Protein AF-A0A964G117-F1 (afdb_monomer_lite)

Sequence (105 aa):
MNDITLAEMIAAIEDETLKAWWEQIGNLPEEFTMCEFFMKSLHACSTAAALKNESQEVGQKILGYPAAINGAVETSKNNHLFFRRTASITSLVVIDLDGSIPSNG

Radius of gyration: 16.11 Å; chains: 1; bounding box: 31×35×45 Å

Structure (mmCIF, N/CA/C/O backbone):
data_AF-A0A964G117-F1
#
_entry.id   AF-A0A964G117-F1
#
loop_
_atom_site.group_PDB
_atom_site.id
_atom_site.type_symbol
_atom_site.label_atom_id
_atom_site.label_alt_id
_atom_site.label_comp_id
_atom_site.label_asym_id
_atom_site.label_entity_id
_atom_site.label_seq_id
_atom_site.pdbx_PDB_ins_code
_atom_site.Cartn_x
_atom_site.Cartn_y
_atom_site.Cartn_z
_atom_site.occupancy
_atom_site.B_iso_or_equiv
_atom_site.auth_seq_id
_atom_site.auth_comp_id
_atom_site.auth_asym_id
_atom_site.auth_atom_id
_atom_site.pdbx_PDB_model_num
ATOM 1 N N . MET A 1 1 ? -7.837 -4.342 20.089 1.00 59.34 1 MET A N 1
ATOM 2 C CA . MET A 1 1 ? -6.677 -4.387 19.176 1.00 59.34 1 MET A CA 1
ATOM 3 C C . MET A 1 1 ? -6.885 -3.271 18.165 1.00 59.34 1 MET A C 1
ATOM 5 O O . MET A 1 1 ? -7.831 -3.372 17.396 1.00 59.34 1 MET A O 1
ATOM 9 N N . ASN A 1 2 ? -6.104 -2.188 18.228 1.00 78.62 2 ASN A N 1
ATOM 10 C CA . ASN A 1 2 ? -6.236 -1.034 17.318 1.00 78.62 2 ASN A CA 1
ATOM 11 C C . ASN A 1 2 ? -5.351 -1.241 16.087 1.00 78.62 2 ASN A C 1
ATOM 13 O O . ASN A 1 2 ? -4.506 -0.413 15.773 1.00 78.62 2 ASN A O 1
ATOM 17 N N . ASP A 1 3 ? -5.476 -2.404 15.462 1.00 88.44 3 ASP A N 1
ATOM 18 C CA . ASP A 1 3 ? -4.668 -2.770 14.307 1.00 88.44 3 ASP A CA 1
ATOM 19 C C . ASP A 1 3 ? -5.576 -3.315 13.206 1.00 88.44 3 ASP A C 1
ATOM 21 O O . ASP A 1 3 ? -6.748 -3.647 13.449 1.00 88.44 3 ASP A O 1
ATOM 25 N N . ILE A 1 4 ? -5.048 -3.374 11.992 1.00 90.94 4 ILE A N 1
ATOM 26 C CA . ILE A 1 4 ? -5.703 -4.024 10.868 1.00 90.94 4 ILE A CA 1
ATOM 27 C C . ILE A 1 4 ? -5.529 -5.540 10.978 1.00 90.94 4 ILE A C 1
ATOM 29 O O . ILE A 1 4 ? -4.538 -6.060 11.487 1.00 90.94 4 ILE A O 1
ATOM 33 N N . THR A 1 5 ? -6.527 -6.268 10.512 1.00 92.25 5 THR A N 1
ATOM 34 C CA . THR A 1 5 ? -6.476 -7.715 10.334 1.00 92.25 5 THR A CA 1
ATOM 35 C C . THR A 1 5 ? -5.900 -8.048 8.961 1.00 92.25 5 THR A C 1
ATOM 37 O O . THR A 1 5 ? -5.938 -7.232 8.040 1.00 92.25 5 THR A O 1
ATOM 40 N N . LEU A 1 6 ? -5.427 -9.286 8.792 1.00 89.62 6 LEU A N 1
ATOM 41 C CA . LEU A 1 6 ? -4.993 -9.778 7.483 1.00 89.62 6 LEU A CA 1
ATOM 42 C C . LEU A 1 6 ? -6.120 -9.687 6.438 1.00 89.62 6 LEU A C 1
ATOM 44 O O . LEU A 1 6 ? -5.866 -9.312 5.301 1.00 89.62 6 LEU A O 1
ATOM 48 N N . ALA A 1 7 ? -7.367 -9.964 6.829 1.00 91.00 7 ALA A N 1
ATOM 49 C CA . ALA A 1 7 ? -8.518 -9.857 5.933 1.00 91.00 7 ALA A CA 1
ATOM 50 C C . ALA A 1 7 ? -8.777 -8.409 5.481 1.00 91.00 7 ALA A C 1
ATOM 52 O O . ALA A 1 7 ? -9.054 -8.178 4.309 1.00 91.00 7 ALA A O 1
ATOM 53 N N . GLU A 1 8 ? -8.643 -7.433 6.387 1.00 92.06 8 GLU A N 1
ATOM 54 C CA . GLU A 1 8 ? -8.752 -6.005 6.052 1.00 92.06 8 GLU A CA 1
ATOM 55 C C . GLU A 1 8 ? -7.622 -5.561 5.111 1.00 92.06 8 GLU A C 1
ATOM 57 O O . GLU A 1 8 ? -7.878 -4.815 4.170 1.00 92.06 8 GLU A O 1
ATOM 62 N N . MET A 1 9 ? -6.393 -6.053 5.313 1.00 92.50 9 MET A N 1
ATOM 63 C CA . MET A 1 9 ? -5.280 -5.805 4.390 1.00 92.50 9 MET A CA 1
ATOM 64 C C . MET A 1 9 ? -5.562 -6.397 3.003 1.00 92.50 9 MET A C 1
ATOM 66 O O . MET A 1 9 ? -5.445 -5.678 2.018 1.00 92.50 9 MET A O 1
ATOM 70 N N . ILE A 1 10 ? -5.955 -7.675 2.915 1.00 91.50 10 ILE A N 1
ATOM 71 C CA . ILE A 1 10 ? -6.236 -8.359 1.639 1.00 91.50 10 ILE A CA 1
ATOM 72 C C . ILE A 1 10 ? -7.377 -7.668 0.884 1.00 91.50 10 ILE A C 1
ATOM 74 O O . ILE A 1 10 ? -7.286 -7.475 -0.326 1.00 91.50 10 ILE A O 1
ATOM 78 N N . ALA A 1 11 ? -8.427 -7.237 1.590 1.00 91.19 11 ALA A N 1
ATOM 79 C CA . ALA A 1 11 ? -9.540 -6.500 0.994 1.00 91.19 11 ALA A CA 1
ATOM 80 C C . ALA A 1 11 ? -9.127 -5.135 0.409 1.00 91.19 11 ALA A C 1
ATOM 82 O O . ALA A 1 11 ? -9.806 -4.636 -0.484 1.00 91.19 11 ALA A O 1
ATOM 83 N N . ALA A 1 12 ? -8.029 -4.546 0.892 1.00 91.12 12 ALA A N 1
ATOM 84 C CA . ALA A 1 12 ? -7.486 -3.278 0.411 1.00 91.12 12 ALA A CA 1
ATOM 85 C C . ALA A 1 12 ? -6.442 -3.430 -0.716 1.00 91.12 12 ALA A C 1
ATOM 87 O O . ALA A 1 12 ? -5.902 -2.426 -1.183 1.00 91.12 12 ALA A O 1
ATOM 88 N N . ILE A 1 13 ? -6.123 -4.658 -1.146 1.00 89.69 13 ILE A N 1
ATOM 89 C CA . ILE A 1 13 ? -5.225 -4.911 -2.281 1.00 89.69 13 ILE A CA 1
ATOM 90 C C . ILE A 1 13 ? -6.016 -4.772 -3.587 1.00 89.69 13 ILE A C 1
ATOM 92 O O . ILE A 1 13 ? -6.925 -5.556 -3.849 1.00 89.69 13 ILE A O 1
ATOM 96 N N . GLU A 1 14 ? -5.629 -3.810 -4.425 1.00 83.62 14 GLU A N 1
ATOM 97 C CA . GLU A 1 14 ? -6.205 -3.618 -5.769 1.00 83.62 14 GLU A CA 1
ATOM 98 C C . GLU A 1 14 ? -5.559 -4.522 -6.836 1.00 83.62 14 GLU A C 1
ATOM 100 O O . GLU A 1 14 ? -6.154 -4.798 -7.873 1.00 83.62 14 GLU A O 1
ATOM 105 N N . ASP A 1 15 ? -4.331 -4.988 -6.595 1.00 81.94 15 ASP A N 1
ATOM 106 C CA . ASP A 1 15 ? -3.610 -5.890 -7.497 1.00 81.94 15 ASP A CA 1
ATOM 107 C C . ASP A 1 15 ? -4.071 -7.341 -7.287 1.00 81.94 15 ASP A C 1
ATOM 109 O O . ASP A 1 15 ? -3.690 -7.993 -6.312 1.00 81.94 15 ASP A O 1
ATOM 113 N N . GLU A 1 16 ? -4.872 -7.861 -8.219 1.00 82.19 16 GLU A N 1
ATOM 114 C CA . GLU A 1 16 ? -5.423 -9.223 -8.160 1.00 82.19 16 GLU A CA 1
ATOM 115 C C . GLU A 1 16 ? -4.346 -10.318 -8.089 1.00 82.19 16 GLU A C 1
ATOM 117 O O . GLU A 1 16 ? -4.555 -11.351 -7.455 1.00 82.19 16 GLU A O 1
ATOM 122 N N . THR A 1 17 ? -3.164 -10.096 -8.670 1.00 77.88 17 THR A N 1
ATOM 123 C CA . THR A 1 17 ? -2.065 -11.075 -8.624 1.00 77.88 17 THR A CA 1
ATOM 124 C C . THR A 1 17 ? -1.483 -11.149 -7.217 1.00 77.88 17 THR A C 1
ATOM 126 O O . THR A 1 17 ? -1.271 -12.230 -6.665 1.00 77.88 17 THR A O 1
ATOM 129 N N . LEU A 1 18 ? -1.269 -9.987 -6.598 1.00 80.19 18 LEU A N 1
ATOM 130 C CA . LEU A 1 18 ? -0.816 -9.907 -5.214 1.00 80.19 18 LEU A CA 1
ATOM 131 C C . LEU A 1 18 ? -1.870 -10.445 -4.240 1.00 80.19 18 LEU A C 1
ATOM 133 O O . LEU A 1 18 ? -1.528 -11.105 -3.258 1.00 80.19 18 LEU A O 1
ATOM 137 N N . LYS A 1 19 ? -3.146 -10.173 -4.509 1.00 85.25 19 LYS A N 1
ATOM 138 C CA . LYS A 1 19 ? -4.263 -10.671 -3.710 1.00 85.25 19 LYS A CA 1
ATOM 139 C C . LYS A 1 19 ? -4.339 -12.196 -3.756 1.00 85.25 19 LYS A C 1
ATOM 141 O O . LYS A 1 19 ? -4.341 -12.832 -2.704 1.00 85.25 19 LYS A O 1
ATOM 146 N N . ALA A 1 20 ? -4.274 -12.780 -4.955 1.00 82.44 20 ALA A N 1
ATOM 147 C CA . ALA A 1 20 ? -4.236 -14.226 -5.151 1.00 82.44 20 ALA A CA 1
ATOM 148 C C . ALA A 1 20 ? -3.038 -14.881 -4.447 1.00 82.44 20 ALA A C 1
ATOM 150 O O . ALA A 1 20 ? -3.159 -15.998 -3.949 1.00 82.44 20 ALA A O 1
ATOM 151 N N . TRP A 1 21 ? -1.895 -14.194 -4.359 1.00 78.56 21 TRP A N 1
ATOM 152 C CA . TRP A 1 21 ? -0.744 -14.691 -3.608 1.00 78.56 21 TRP A CA 1
ATOM 153 C C . TRP A 1 21 ? -0.973 -14.690 -2.088 1.00 78.56 21 TRP A C 1
ATOM 155 O O . TRP A 1 21 ? -0.684 -15.688 -1.423 1.00 78.56 21 TRP A O 1
ATOM 165 N N . TRP A 1 22 ? -1.531 -13.615 -1.524 1.00 82.75 22 TRP A N 1
ATOM 166 C CA . TRP A 1 22 ? -1.889 -13.580 -0.100 1.00 82.75 22 TRP A CA 1
ATOM 167 C C . TRP A 1 22 ? -2.972 -14.606 0.268 1.00 82.75 22 TRP A C 1
ATOM 169 O O . TRP A 1 22 ? -2.976 -15.112 1.391 1.00 82.75 22 TRP A O 1
ATOM 179 N N . GLU A 1 23 ? -3.860 -14.943 -0.669 1.00 82.88 23 GLU A N 1
ATOM 180 C CA . GLU A 1 23 ? -4.885 -15.979 -0.501 1.00 82.88 23 GLU A CA 1
ATOM 181 C C . GLU A 1 23 ? -4.338 -17.403 -0.723 1.00 82.88 23 GLU A C 1
ATOM 183 O O . GLU A 1 23 ? -4.808 -18.353 -0.092 1.00 82.88 23 GLU A O 1
ATOM 188 N N . GLN A 1 24 ? -3.331 -17.573 -1.589 1.00 79.38 24 GLN A N 1
ATOM 189 C CA . GLN A 1 24 ? -2.708 -18.855 -1.923 1.00 79.38 24 GLN A CA 1
ATOM 190 C C . GLN A 1 24 ? -1.190 -18.713 -2.130 1.00 79.38 24 GLN A C 1
ATOM 192 O O . GLN A 1 24 ? -0.708 -18.270 -3.172 1.00 79.38 24 GLN A O 1
ATOM 197 N N . ILE A 1 25 ? -0.417 -19.211 -1.159 1.00 60.94 25 ILE A N 1
ATOM 198 C CA . ILE A 1 25 ? 1.056 -19.096 -1.082 1.00 60.94 25 ILE A CA 1
ATOM 199 C C . ILE A 1 25 ? 1.791 -19.649 -2.330 1.00 60.94 25 ILE A C 1
ATOM 201 O O . ILE A 1 25 ? 2.935 -19.277 -2.578 1.00 60.94 25 ILE A O 1
ATOM 205 N N . GLY A 1 26 ? 1.153 -20.507 -3.135 1.00 64.12 26 GLY A N 1
ATOM 206 C CA . GLY A 1 26 ? 1.747 -21.137 -4.323 1.00 64.12 26 GLY A CA 1
ATOM 207 C C . GLY A 1 26 ? 1.799 -20.284 -5.599 1.00 64.12 26 GLY A C 1
ATOM 208 O O . GLY A 1 26 ? 2.428 -20.717 -6.559 1.00 64.12 26 GLY A O 1
ATOM 209 N N . ASN A 1 27 ? 1.181 -19.099 -5.625 1.00 67.25 27 ASN A N 1
ATOM 210 C CA . ASN A 1 27 ? 1.041 -18.274 -6.836 1.00 67.25 27 ASN A CA 1
ATOM 211 C C . ASN A 1 27 ? 2.022 -17.087 -6.878 1.00 67.25 27 ASN A C 1
ATOM 213 O O . ASN A 1 27 ? 1.633 -15.971 -7.218 1.00 67.25 27 ASN A O 1
ATOM 217 N N . LEU A 1 28 ? 3.288 -17.298 -6.504 1.00 62.34 28 LEU A N 1
ATOM 218 C CA . LEU A 1 28 ? 4.308 -16.253 -6.628 1.00 62.34 28 LEU A CA 1
ATOM 219 C C . LEU A 1 28 ? 4.617 -16.005 -8.121 1.00 62.34 28 LEU A C 1
ATOM 221 O O . LEU A 1 28 ? 4.997 -16.960 -8.801 1.00 62.34 28 LEU A O 1
ATOM 225 N N . PRO A 1 29 ? 4.493 -14.773 -8.648 1.00 65.81 29 PRO A N 1
ATOM 226 C CA . PRO A 1 29 ? 4.855 -14.485 -10.037 1.00 65.81 29 PRO A CA 1
ATOM 227 C C . PRO A 1 29 ? 6.346 -14.748 -10.289 1.00 65.81 29 PRO A C 1
ATOM 229 O O . PRO A 1 29 ? 7.172 -14.455 -9.429 1.00 65.81 29 PRO A O 1
ATOM 232 N N . GLU A 1 30 ? 6.718 -15.263 -11.463 1.00 66.56 30 GLU A N 1
ATOM 233 C CA . GLU A 1 30 ? 8.131 -15.554 -11.773 1.00 66.56 30 GLU A CA 1
ATOM 234 C C . GLU A 1 30 ? 9.009 -14.290 -11.845 1.00 66.56 30 GLU A C 1
ATOM 236 O O . GLU A 1 30 ? 10.185 -14.342 -11.494 1.00 66.56 30 GLU A O 1
ATOM 241 N N . GLU A 1 31 ? 8.447 -13.141 -12.238 1.00 71.44 31 GLU A N 1
ATOM 242 C CA . GLU A 1 31 ? 9.181 -11.868 -12.402 1.00 71.44 31 GLU A CA 1
ATOM 243 C C . GLU A 1 31 ? 9.099 -10.934 -11.180 1.00 71.44 31 GLU A C 1
ATOM 245 O O . GLU A 1 31 ? 9.449 -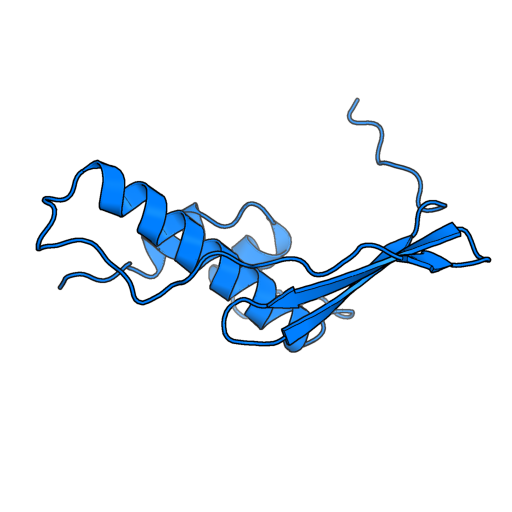9.756 -11.227 1.00 71.44 31 GLU A O 1
ATOM 250 N N . PHE A 1 32 ? 8.628 -11.458 -10.056 1.00 69.81 32 PHE A N 1
ATOM 251 C CA . PHE A 1 32 ? 8.385 -10.692 -8.846 1.00 69.81 32 PHE A CA 1
ATOM 252 C C . PHE A 1 32 ? 9.686 -10.291 -8.111 1.00 69.81 32 PHE A C 1
ATOM 254 O O . PHE A 1 32 ? 10.583 -11.108 -7.896 1.00 69.81 32 PHE A O 1
ATOM 261 N N . THR A 1 33 ? 9.764 -9.043 -7.622 1.00 77.44 33 THR A N 1
ATOM 262 C CA . THR A 1 33 ? 10.850 -8.594 -6.725 1.00 77.44 33 THR A CA 1
ATOM 263 C C . THR A 1 33 ? 10.368 -8.390 -5.290 1.00 77.44 33 THR A C 1
ATOM 265 O O . THR A 1 33 ? 9.359 -7.731 -5.056 1.00 77.44 33 THR A O 1
ATOM 268 N N . MET A 1 34 ? 11.139 -8.834 -4.288 1.00 77.81 34 MET A N 1
ATOM 269 C CA . MET A 1 34 ? 10.787 -8.640 -2.867 1.00 77.81 34 MET A CA 1
ATOM 270 C C . MET A 1 34 ? 10.428 -7.189 -2.506 1.00 77.81 34 MET A C 1
ATOM 272 O O . MET A 1 34 ? 9.523 -6.959 -1.705 1.00 77.81 34 MET A O 1
ATOM 276 N N . CYS A 1 35 ? 11.100 -6.210 -3.118 1.00 76.19 35 CYS A N 1
ATOM 277 C CA . CYS A 1 35 ? 10.782 -4.794 -2.940 1.00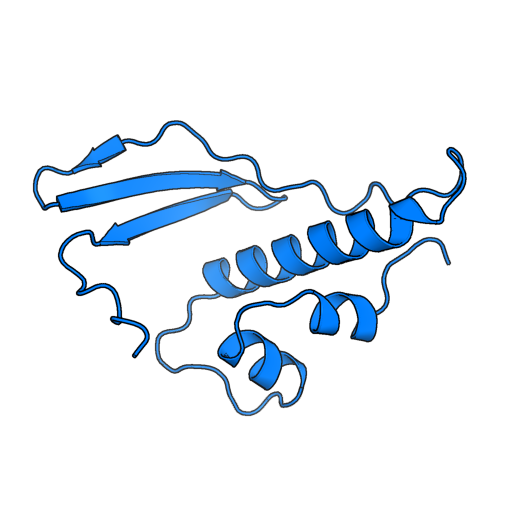 76.19 35 CYS A CA 1
ATOM 278 C C . CYS A 1 35 ? 9.358 -4.452 -3.391 1.00 76.19 35 CYS A C 1
ATOM 280 O O . CYS A 1 35 ? 8.646 -3.756 -2.671 1.00 76.19 35 CYS A O 1
ATOM 282 N N . GLU A 1 36 ? 8.931 -4.943 -4.553 1.00 77.00 36 GLU A N 1
ATOM 283 C CA . GLU A 1 36 ? 7.585 -4.713 -5.074 1.00 77.00 36 GLU A CA 1
ATOM 284 C C . GLU A 1 36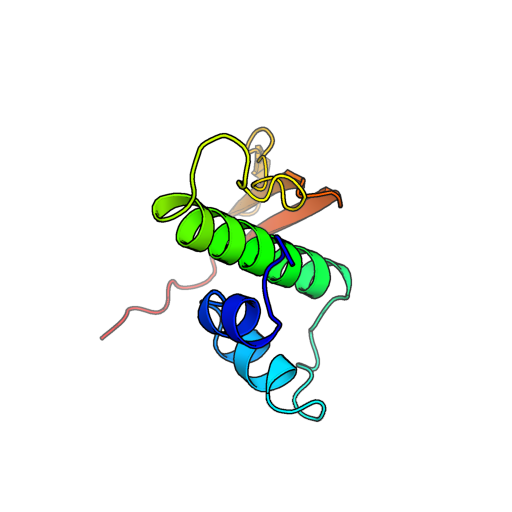 ? 6.511 -5.275 -4.135 1.00 77.00 36 GLU A C 1
ATOM 286 O O . GLU A 1 36 ? 5.532 -4.590 -3.838 1.00 77.00 36 GLU A O 1
ATOM 291 N N . PHE A 1 37 ? 6.730 -6.467 -3.574 1.00 80.25 37 PHE A N 1
ATOM 292 C CA . PHE A 1 37 ? 5.797 -7.075 -2.617 1.00 80.25 37 PHE A CA 1
ATOM 293 C C . PHE A 1 37 ? 5.653 -6.257 -1.362 1.00 80.25 37 PHE A C 1
ATOM 295 O O . PHE A 1 37 ? 4.530 -5.983 -0.939 1.00 80.25 37 PHE A O 1
ATOM 302 N N . PHE A 1 38 ? 6.778 -5.879 -0.756 1.00 82.88 38 PHE A N 1
ATOM 303 C CA . PHE A 1 38 ? 6.729 -5.096 0.464 1.00 82.88 38 PHE A CA 1
ATOM 304 C C . PHE A 1 38 ? 6.052 -3.755 0.208 1.00 82.88 38 PHE A C 1
ATOM 306 O O . PHE A 1 38 ? 5.198 -3.358 0.992 1.00 82.88 38 PHE A O 1
ATOM 313 N N . MET A 1 39 ? 6.356 -3.089 -0.907 1.00 83.69 39 MET A N 1
ATOM 314 C CA . MET A 1 39 ? 5.737 -1.808 -1.245 1.00 83.69 39 MET A CA 1
ATOM 315 C C . MET A 1 39 ? 4.229 -1.921 -1.457 1.00 83.69 39 MET A C 1
ATOM 317 O O . MET A 1 39 ? 3.479 -1.116 -0.903 1.00 83.69 39 MET A O 1
ATOM 321 N N . LYS A 1 40 ? 3.768 -2.912 -2.228 1.00 83.88 40 LYS A N 1
ATOM 322 C CA . LYS A 1 40 ? 2.335 -3.109 -2.469 1.00 83.88 40 LYS A CA 1
ATOM 323 C C . LYS A 1 40 ? 1.600 -3.570 -1.203 1.00 83.88 40 LYS A C 1
ATOM 325 O O . LYS A 1 40 ? 0.517 -3.065 -0.922 1.00 83.88 40 LYS A O 1
ATOM 330 N N . SER A 1 41 ? 2.208 -4.435 -0.389 1.00 87.19 41 SER A N 1
ATOM 331 C CA . SER A 1 41 ? 1.619 -4.886 0.882 1.00 87.19 41 SER A CA 1
ATOM 332 C C . SER A 1 41 ? 1.538 -3.752 1.908 1.00 87.19 41 SER A C 1
ATOM 334 O O . SER A 1 41 ? 0.495 -3.551 2.518 1.00 87.19 41 SER A O 1
ATOM 336 N N . LEU A 1 42 ? 2.592 -2.941 2.057 1.00 88.81 42 LEU A N 1
ATOM 337 C CA . LEU A 1 42 ? 2.582 -1.772 2.949 1.00 88.81 42 LEU A CA 1
ATOM 338 C C . LEU A 1 42 ? 1.581 -0.711 2.483 1.00 88.81 42 LEU A C 1
ATOM 340 O O . LEU A 1 42 ? 0.929 -0.075 3.311 1.00 88.81 42 LEU A O 1
ATOM 344 N N . HIS A 1 43 ? 1.420 -0.547 1.167 1.00 87.81 43 HIS A N 1
ATOM 345 C CA . HIS A 1 43 ? 0.375 0.306 0.618 1.00 87.81 43 HIS A CA 1
ATOM 346 C C . HIS A 1 43 ? -1.024 -0.195 0.997 1.00 87.81 43 HIS A C 1
ATOM 348 O O . HIS A 1 43 ? -1.811 0.599 1.509 1.00 87.81 43 HIS A O 1
ATOM 354 N N . ALA A 1 44 ? -1.300 -1.49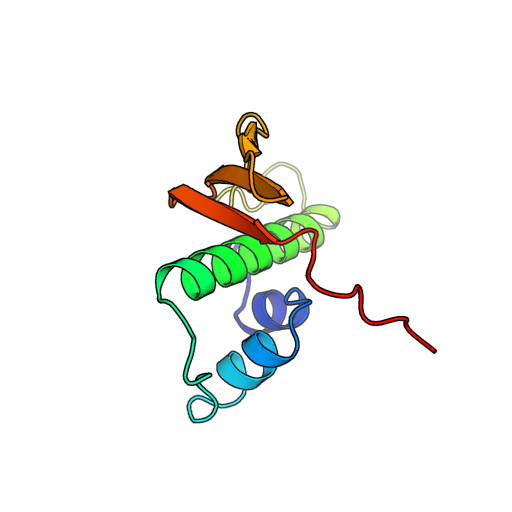3 0.834 1.00 89.88 44 ALA A N 1
ATOM 355 C CA . ALA A 1 44 ? -2.569 -2.095 1.236 1.00 89.88 44 ALA A CA 1
ATOM 356 C C . ALA A 1 44 ? -2.831 -1.938 2.742 1.00 89.88 44 ALA A C 1
ATOM 358 O O . ALA A 1 44 ? -3.935 -1.567 3.137 1.00 89.88 44 ALA A O 1
ATOM 359 N N . CYS A 1 45 ? -1.809 -2.113 3.589 1.00 91.19 45 CYS A N 1
ATOM 360 C CA . CYS A 1 45 ? -1.931 -1.849 5.023 1.00 91.19 45 CYS A CA 1
ATOM 361 C C . CYS A 1 45 ? -2.305 -0.390 5.320 1.00 91.19 45 CYS A C 1
ATOM 363 O O . CYS A 1 45 ? -3.163 -0.129 6.162 1.00 91.19 45 CYS A O 1
ATOM 365 N N . SER A 1 46 ? -1.680 0.566 4.627 1.00 90.75 46 SER A N 1
ATOM 366 C CA . SER A 1 46 ? -1.989 1.990 4.791 1.00 90.75 46 SER A CA 1
ATOM 367 C C . SER A 1 46 ? -3.429 2.311 4.383 1.00 90.75 46 SER A C 1
ATOM 369 O O . SER A 1 46 ? -4.139 2.989 5.126 1.00 90.75 46 SER A O 1
ATOM 371 N N . THR A 1 47 ? -3.894 1.755 3.262 1.00 91.25 47 THR A N 1
ATOM 372 C CA . THR A 1 47 ? -5.277 1.908 2.790 1.00 91.25 47 THR A CA 1
ATOM 373 C C . THR A 1 47 ? -6.279 1.281 3.763 1.00 91.25 47 THR A C 1
ATOM 375 O O . THR A 1 47 ? -7.243 1.936 4.156 1.00 91.25 47 THR A O 1
ATOM 378 N N . ALA A 1 48 ? -6.031 0.055 4.231 1.00 91.94 48 ALA A N 1
ATOM 379 C CA . ALA A 1 48 ? -6.882 -0.617 5.215 1.00 91.94 48 ALA A CA 1
ATOM 380 C C . ALA A 1 48 ? -6.968 0.166 6.535 1.00 91.94 48 ALA A C 1
ATOM 382 O O . ALA A 1 48 ? -8.048 0.318 7.109 1.00 91.94 48 ALA A O 1
ATOM 383 N N . ALA A 1 49 ? -5.839 0.706 7.004 1.00 91.56 49 ALA A N 1
ATOM 384 C CA . ALA A 1 49 ? -5.798 1.536 8.200 1.00 91.56 49 ALA A CA 1
ATOM 385 C C . ALA A 1 49 ? -6.571 2.847 8.007 1.00 91.56 49 ALA A C 1
ATOM 387 O O . ALA A 1 49 ? -7.306 3.251 8.905 1.00 91.56 49 ALA A O 1
ATOM 388 N N . ALA A 1 50 ? -6.453 3.489 6.840 1.00 90.31 50 ALA A N 1
ATOM 389 C CA . ALA A 1 50 ? -7.204 4.696 6.511 1.00 90.31 50 ALA A CA 1
ATOM 390 C C . ALA A 1 50 ? -8.720 4.446 6.538 1.00 90.31 50 ALA A C 1
ATOM 392 O O . ALA A 1 50 ? -9.419 5.155 7.258 1.00 90.31 50 ALA A O 1
ATOM 393 N N . LEU A 1 51 ? -9.196 3.394 5.861 1.00 91.75 51 LEU A N 1
ATOM 394 C CA . LEU A 1 51 ? -10.612 3.006 5.841 1.00 91.75 51 LEU A CA 1
ATOM 395 C C . LEU A 1 51 ? -11.141 2.714 7.250 1.00 91.75 51 LEU A C 1
ATOM 397 O O . LEU A 1 51 ? -12.183 3.217 7.659 1.00 91.75 51 LEU A O 1
ATOM 401 N N . LYS A 1 52 ? -10.391 1.946 8.043 1.00 91.75 52 LYS A N 1
ATOM 402 C CA . LYS A 1 52 ? -10.778 1.614 9.420 1.00 91.75 52 LYS A CA 1
ATOM 403 C C . LYS A 1 52 ? -10.802 2.838 10.337 1.00 91.75 52 LYS A C 1
ATOM 405 O O . LYS A 1 52 ? -11.633 2.922 11.241 1.00 91.75 52 LYS A O 1
ATOM 410 N N . ASN A 1 53 ? -9.916 3.801 10.096 1.00 92.94 53 ASN A N 1
ATOM 411 C CA . ASN A 1 53 ? -9.845 5.050 10.847 1.00 92.94 53 ASN A CA 1
ATOM 412 C C . ASN A 1 53 ? -11.016 6.004 10.571 1.00 92.94 53 ASN A C 1
ATOM 414 O O . ASN A 1 53 ? -11.202 6.939 11.355 1.00 92.94 53 ASN A O 1
ATOM 418 N N . GLU A 1 54 ? -11.788 5.809 9.497 1.00 91.62 54 GLU A N 1
ATOM 419 C CA . GLU A 1 54 ? -12.984 6.615 9.211 1.00 91.62 54 GLU A CA 1
ATOM 420 C C . GLU A 1 54 ? -14.067 6.414 10.274 1.00 91.62 54 GLU A C 1
ATOM 422 O O . GLU A 1 54 ? -14.745 7.366 10.654 1.00 91.62 54 GLU A O 1
ATOM 427 N N . SER A 1 55 ? -14.184 5.196 10.812 1.00 88.56 55 SER A N 1
ATOM 428 C CA . SER A 1 55 ? -15.160 4.846 11.849 1.00 88.56 55 SER A CA 1
ATOM 429 C C . SER A 1 55 ? -14.606 4.897 13.278 1.00 88.56 55 SER A C 1
ATOM 431 O O . SER A 1 55 ? -15.292 4.477 14.208 1.00 88.56 55 SER A O 1
ATOM 433 N N . GLN A 1 56 ? -13.357 5.337 13.473 1.00 88.50 56 GLN A N 1
ATOM 434 C CA . GLN A 1 56 ? -12.699 5.350 14.784 1.00 88.50 56 GLN A CA 1
ATOM 435 C C . GLN A 1 56 ? -12.573 6.754 15.374 1.00 88.50 56 GLN A C 1
ATOM 437 O O . GLN A 1 56 ? -12.232 7.725 14.696 1.00 88.50 56 GLN A O 1
ATOM 442 N N . GLU A 1 57 ? -12.754 6.824 16.691 1.00 91.38 57 GLU A N 1
ATOM 443 C CA . GLU A 1 57 ? -12.531 8.031 17.481 1.00 91.38 57 GLU A CA 1
ATOM 444 C C . GLU A 1 57 ? -11.060 8.477 17.444 1.00 91.38 57 GLU A C 1
ATOM 446 O O . GLU A 1 57 ? -10.141 7.670 17.292 1.00 91.38 57 GLU A O 1
ATOM 451 N N . VAL A 1 58 ? -10.816 9.776 17.650 1.00 83.38 58 VAL A N 1
ATOM 452 C CA . VAL A 1 58 ? -9.490 10.421 17.514 1.00 83.38 58 VAL A CA 1
ATOM 453 C C . VAL A 1 58 ? -8.389 9.774 18.377 1.00 83.38 58 VAL A C 1
ATOM 455 O O . VAL A 1 58 ? -7.225 9.798 17.992 1.00 83.38 58 VAL A O 1
ATOM 458 N N . GLY A 1 59 ? -8.729 9.134 19.499 1.00 85.44 59 GLY A N 1
ATOM 459 C CA . GLY A 1 59 ? -7.775 8.415 20.361 1.00 85.44 59 GLY A CA 1
ATOM 460 C C . GLY A 1 59 ? -7.565 6.933 20.024 1.00 85.44 59 GLY A C 1
ATOM 461 O O . GLY A 1 59 ? -6.783 6.265 20.697 1.00 85.44 59 GLY A O 1
ATOM 462 N N . GLN A 1 60 ? -8.280 6.397 19.034 1.00 86.44 60 GLN A N 1
ATOM 463 C CA . GLN A 1 60 ? -8.249 4.976 18.671 1.00 86.44 60 GLN A CA 1
ATOM 464 C C . GLN A 1 60 ? -7.627 4.712 17.301 1.00 86.44 60 GLN A C 1
ATOM 466 O O . GLN A 1 60 ? -7.331 3.556 17.005 1.00 86.44 60 GLN A O 1
ATOM 471 N N . LYS A 1 61 ? -7.380 5.773 16.521 1.00 86.56 61 LYS A N 1
ATOM 472 C CA . LYS A 1 61 ? -6.862 5.683 15.156 1.00 86.56 61 LYS A CA 1
ATOM 473 C C . LYS A 1 61 ? -5.523 4.953 15.074 1.00 86.56 61 LYS A C 1
ATOM 475 O O . LYS A 1 61 ? -4.609 5.158 15.872 1.00 86.56 61 LYS A O 1
ATOM 480 N N . ILE A 1 62 ? -5.406 4.144 14.034 1.00 88.12 62 ILE A N 1
ATOM 481 C CA . ILE A 1 62 ? -4.231 3.373 13.652 1.00 88.12 62 ILE A CA 1
ATOM 482 C C . ILE A 1 62 ? -3.245 4.302 12.934 1.00 88.12 62 ILE A C 1
ATOM 484 O O . ILE A 1 62 ? -3.543 4.794 11.847 1.00 88.12 62 ILE A O 1
ATOM 488 N N . LEU A 1 63 ? -2.070 4.540 13.525 1.00 82.31 63 LEU A N 1
ATOM 489 C CA . LEU A 1 63 ? -1.021 5.413 12.962 1.00 82.31 63 LEU A CA 1
ATOM 490 C C . LEU A 1 63 ? 0.220 4.648 12.462 1.00 82.31 63 LEU A C 1
ATOM 492 O O . LEU A 1 63 ? 1.176 5.263 11.999 1.00 82.31 63 LEU A O 1
ATOM 496 N N . GLY A 1 64 ? 0.221 3.314 12.558 1.00 82.38 64 GLY A N 1
ATOM 497 C CA . GLY A 1 64 ? 1.387 2.473 12.252 1.00 82.38 64 GLY A CA 1
ATOM 498 C C . GLY A 1 64 ? 1.711 2.301 10.762 1.00 82.38 64 GLY A C 1
ATOM 499 O O . GLY A 1 64 ? 2.814 1.869 10.439 1.00 82.38 64 GLY A O 1
ATOM 500 N N . TYR A 1 65 ? 0.787 2.650 9.859 1.00 85.69 65 TYR A N 1
ATOM 501 C CA . TYR A 1 65 ? 0.916 2.406 8.416 1.00 85.69 65 TYR A CA 1
ATOM 502 C C . TYR A 1 65 ? 0.886 3.721 7.625 1.00 85.69 65 TYR A C 1
ATOM 504 O O . TYR A 1 65 ? -0.161 4.101 7.087 1.00 85.69 65 TYR A O 1
ATOM 512 N N . PRO A 1 66 ? 2.011 4.461 7.574 1.00 79.56 66 PRO A N 1
ATOM 513 C CA . PRO A 1 66 ? 2.061 5.737 6.877 1.00 79.56 66 PRO A CA 1
ATOM 514 C C . PRO A 1 66 ? 1.778 5.558 5.384 1.00 79.56 66 PRO A C 1
ATOM 516 O O . PRO A 1 66 ? 2.243 4.604 4.757 1.00 79.56 66 PRO A O 1
ATOM 519 N N . ALA A 1 67 ? 1.037 6.508 4.814 1.00 81.75 67 ALA A N 1
ATOM 520 C CA . ALA A 1 67 ? 0.828 6.566 3.376 1.00 81.75 67 ALA A CA 1
ATOM 521 C C . ALA A 1 67 ? 2.166 6.738 2.651 1.00 81.75 67 ALA A C 1
ATOM 523 O O . ALA A 1 67 ? 3.078 7.416 3.133 1.00 81.75 67 ALA A O 1
ATOM 524 N N . ALA A 1 68 ? 2.271 6.127 1.473 1.00 84.00 68 ALA A N 1
ATOM 525 C CA . ALA A 1 68 ? 3.469 6.242 0.665 1.00 84.00 68 ALA A CA 1
ATOM 526 C C . ALA A 1 68 ? 3.667 7.685 0.182 1.00 84.00 68 ALA A C 1
ATOM 528 O O . ALA A 1 68 ? 2.741 8.292 -0.354 1.00 84.00 68 ALA A O 1
ATOM 529 N N . ILE A 1 69 ? 4.886 8.202 0.306 1.00 87.69 69 ILE A N 1
ATOM 530 C CA . ILE A 1 69 ? 5.274 9.509 -0.227 1.00 87.69 69 ILE A CA 1
ATOM 531 C C . ILE A 1 69 ? 6.079 9.286 -1.505 1.00 87.69 69 ILE A C 1
ATOM 533 O O . ILE A 1 69 ? 7.024 8.494 -1.518 1.00 87.69 69 ILE A O 1
ATOM 537 N N . ASN A 1 70 ? 5.711 9.994 -2.571 1.00 87.69 70 ASN A N 1
ATOM 538 C CA . ASN A 1 70 ? 6.450 9.998 -3.829 1.00 87.69 70 ASN A CA 1
ATOM 539 C C . ASN A 1 70 ? 7.429 11.178 -3.853 1.00 87.69 70 ASN A C 1
ATOM 541 O O . ASN A 1 70 ? 7.074 12.301 -3.494 1.00 87.69 70 ASN A O 1
ATOM 545 N N . GLY A 1 71 ? 8.661 10.915 -4.278 1.00 86.19 71 GLY A N 1
ATOM 546 C CA . GLY A 1 71 ? 9.640 11.940 -4.619 1.00 86.19 71 GLY A CA 1
ATOM 547 C C . GLY A 1 71 ? 9.312 12.627 -5.945 1.00 86.19 71 GLY A C 1
ATOM 548 O O . GLY A 1 71 ? 8.294 12.347 -6.579 1.00 86.19 71 GLY A O 1
ATOM 549 N N . ALA A 1 72 ? 10.201 13.523 -6.375 1.00 90.12 72 ALA A N 1
ATOM 550 C CA . ALA A 1 72 ? 10.083 14.164 -7.679 1.00 90.12 72 ALA A CA 1
ATOM 551 C C . ALA A 1 72 ? 10.086 13.118 -8.806 1.00 90.12 72 ALA A C 1
ATOM 553 O O . ALA A 1 72 ? 10.841 12.145 -8.754 1.00 90.12 72 ALA A O 1
ATOM 554 N N . VAL A 1 73 ? 9.226 13.334 -9.803 1.00 89.38 73 VAL A N 1
ATOM 555 C CA . VAL A 1 73 ? 9.187 12.522 -11.021 1.00 89.38 73 VAL A CA 1
ATOM 556 C C . VAL A 1 73 ? 10.227 13.055 -11.990 1.00 89.38 73 VAL A C 1
ATOM 558 O O . VAL A 1 73 ? 10.271 14.251 -12.276 1.00 89.38 73 VAL A O 1
ATOM 561 N N . GLU A 1 74 ? 11.037 12.149 -12.508 1.00 90.94 74 GLU A N 1
ATOM 562 C CA . GLU A 1 74 ? 12.053 12.427 -13.506 1.00 90.94 74 GLU A CA 1
ATOM 563 C C . GLU A 1 74 ? 11.748 11.623 -14.779 1.00 90.94 74 GLU A C 1
ATOM 565 O O . GLU A 1 74 ? 11.265 10.488 -14.725 1.00 90.94 74 GLU A O 1
ATOM 570 N N . THR A 1 75 ? 12.000 12.228 -15.940 1.00 86.94 75 THR A N 1
ATOM 571 C CA . THR A 1 75 ? 11.778 11.618 -17.258 1.00 86.94 75 THR A CA 1
ATOM 572 C C . THR A 1 75 ? 13.105 11.158 -17.845 1.00 86.94 75 THR A C 1
ATOM 574 O O . THR A 1 75 ? 14.083 11.909 -17.874 1.00 86.94 75 THR A O 1
ATOM 577 N N . SER A 1 76 ? 13.153 9.929 -18.351 1.00 82.50 76 SER A N 1
ATOM 578 C CA . SER A 1 76 ? 14.322 9.401 -19.050 1.00 82.50 76 SER A CA 1
ATOM 579 C C . SER A 1 76 ? 14.272 9.774 -20.533 1.00 82.50 76 SER A C 1
ATOM 581 O O . SER A 1 76 ? 13.214 10.059 -21.090 1.00 82.50 76 SER A O 1
ATOM 583 N N . LYS A 1 77 ? 15.427 9.727 -21.206 1.00 73.81 77 LYS A N 1
ATOM 584 C CA . LYS A 1 77 ? 15.502 9.891 -22.670 1.00 73.81 77 LYS A CA 1
ATOM 585 C C . LYS A 1 77 ? 14.877 8.724 -23.448 1.00 73.81 77 LYS A C 1
ATOM 587 O O . LYS A 1 77 ? 14.701 8.846 -24.652 1.00 73.81 77 LYS A O 1
ATOM 592 N N . ASN A 1 78 ? 14.553 7.627 -22.765 1.00 80.88 78 ASN A N 1
ATOM 593 C CA . ASN A 1 78 ? 14.015 6.398 -23.341 1.00 80.88 78 ASN A CA 1
ATOM 594 C C . ASN A 1 78 ? 12.535 6.213 -22.965 1.00 80.88 78 ASN A C 1
ATOM 596 O O . ASN A 1 78 ? 12.135 5.089 -22.710 1.00 80.88 78 ASN A O 1
ATOM 600 N N . ASN A 1 79 ? 11.749 7.285 -22.816 1.00 81.50 79 ASN A N 1
ATOM 601 C CA . ASN A 1 79 ? 10.319 7.210 -22.470 1.00 81.50 79 ASN A CA 1
ATOM 602 C C . ASN A 1 79 ? 9.999 6.480 -21.151 1.00 81.50 79 ASN A C 1
ATOM 604 O O . ASN A 1 79 ? 8.956 5.856 -21.019 1.00 81.50 79 ASN A O 1
ATOM 608 N N . HIS A 1 80 ? 10.863 6.579 -20.138 1.00 80.75 80 HIS A N 1
ATOM 609 C CA . HIS A 1 80 ? 10.530 6.075 -18.800 1.00 80.75 80 HIS A CA 1
ATOM 610 C C . HIS A 1 80 ? 10.258 7.231 -17.836 1.00 80.75 80 HIS A C 1
ATOM 612 O O . HIS A 1 80 ? 10.974 8.235 -17.860 1.00 80.75 80 HIS A O 1
ATOM 618 N N . LEU A 1 81 ? 9.281 7.067 -16.945 1.00 87.19 81 LEU A N 1
ATOM 619 C CA . LEU A 1 81 ? 9.162 7.876 -15.730 1.00 87.19 81 LEU A CA 1
ATOM 620 C C . LEU A 1 81 ? 9.822 7.146 -14.573 1.00 87.19 81 LEU A C 1
ATOM 622 O O . LEU A 1 81 ? 9.642 5.941 -14.417 1.00 87.19 81 LEU A O 1
ATOM 626 N N . PHE A 1 82 ? 10.543 7.875 -13.731 1.00 86.88 82 PHE A N 1
ATOM 627 C CA . PHE A 1 82 ? 11.113 7.313 -12.519 1.00 86.88 82 PHE A CA 1
ATOM 628 C C . PHE A 1 82 ? 10.940 8.242 -11.326 1.00 86.88 82 PHE A C 1
ATOM 630 O O . PHE A 1 82 ? 11.008 9.464 -11.441 1.00 86.88 82 PHE A O 1
ATOM 637 N N . PHE A 1 83 ? 10.678 7.647 -10.166 1.00 85.88 83 PHE A N 1
ATOM 638 C CA . PHE A 1 83 ? 10.567 8.361 -8.899 1.00 85.88 83 PHE A CA 1
ATOM 639 C C . PHE A 1 83 ? 10.832 7.419 -7.728 1.00 85.88 83 PHE A C 1
ATOM 641 O O . PHE A 1 83 ? 10.677 6.201 -7.824 1.00 85.88 83 PHE A O 1
ATOM 648 N N . ARG A 1 84 ? 11.230 7.983 -6.587 1.00 86.19 84 ARG A N 1
ATOM 649 C CA . ARG A 1 84 ? 11.340 7.220 -5.338 1.00 86.19 84 ARG A CA 1
ATOM 650 C C . ARG A 1 84 ? 9.998 7.201 -4.622 1.00 86.19 84 ARG A C 1
ATOM 652 O O . ARG A 1 84 ? 9.391 8.256 -4.468 1.00 86.19 84 ARG A O 1
ATOM 659 N N . ARG A 1 85 ? 9.563 6.037 -4.146 1.00 84.12 85 ARG A N 1
ATOM 660 C CA . ARG A 1 85 ? 8.365 5.889 -3.307 1.00 84.12 85 ARG A CA 1
ATOM 661 C C . ARG A 1 85 ? 8.759 5.344 -1.940 1.00 84.12 85 ARG A C 1
ATOM 663 O O . ARG A 1 85 ? 9.430 4.313 -1.874 1.00 84.12 85 ARG A O 1
ATOM 670 N N . THR A 1 86 ? 8.329 6.011 -0.869 1.00 83.00 86 THR A N 1
ATOM 671 C CA . THR A 1 86 ? 8.662 5.640 0.514 1.00 83.00 86 THR A CA 1
ATOM 672 C C . THR A 1 86 ? 7.406 5.380 1.338 1.00 83.00 86 THR A C 1
ATOM 674 O O . THR A 1 86 ? 6.617 6.292 1.557 1.00 83.00 86 THR A O 1
ATOM 677 N N . ALA A 1 87 ? 7.250 4.150 1.831 1.00 69.75 87 ALA A N 1
ATOM 678 C CA . ALA A 1 87 ? 6.214 3.729 2.780 1.00 69.75 87 ALA A CA 1
ATOM 679 C C . ALA A 1 87 ? 6.871 2.842 3.850 1.00 69.75 87 ALA A C 1
ATOM 681 O O . ALA A 1 87 ? 6.736 1.628 3.814 1.00 69.75 87 ALA A O 1
ATOM 682 N N . SER A 1 88 ? 7.719 3.420 4.707 1.00 73.31 88 SER A N 1
ATOM 683 C CA . SER A 1 88 ? 8.666 2.723 5.616 1.00 73.31 88 SER A CA 1
ATOM 684 C C . SER A 1 88 ? 9.858 2.029 4.937 1.00 73.31 88 SER A C 1
ATOM 686 O O . SER A 1 88 ? 10.934 1.954 5.525 1.00 73.31 88 SER A O 1
ATOM 688 N N . ILE A 1 89 ? 9.708 1.596 3.686 1.00 75.69 89 ILE A N 1
ATOM 689 C CA . ILE A 1 89 ? 10.795 1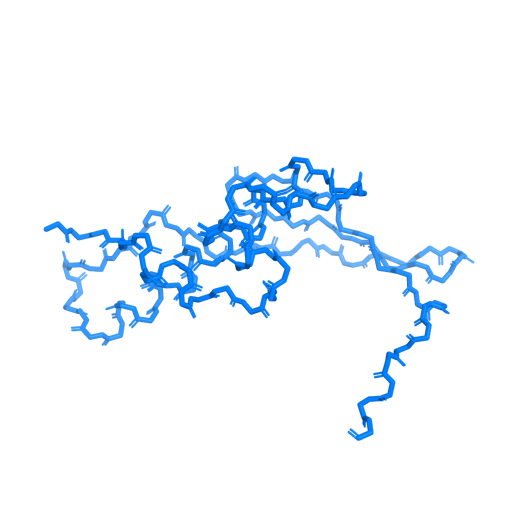.163 2.798 1.00 75.69 89 ILE A CA 1
ATOM 690 C C . ILE A 1 89 ? 10.822 2.111 1.598 1.00 75.69 89 ILE A C 1
ATOM 692 O O . ILE A 1 89 ? 9.773 2.586 1.163 1.00 75.69 89 ILE A O 1
ATOM 696 N N . THR A 1 90 ? 12.013 2.413 1.079 1.00 81.38 90 THR A N 1
ATOM 697 C CA . THR A 1 90 ? 12.185 3.228 -0.132 1.00 81.38 90 THR A CA 1
ATOM 698 C C . THR A 1 90 ? 12.415 2.322 -1.334 1.00 81.38 90 THR A C 1
ATOM 700 O O . THR A 1 90 ? 13.313 1.485 -1.313 1.00 81.38 90 THR A O 1
ATOM 703 N N . SER A 1 91 ? 11.642 2.531 -2.397 1.00 79.88 91 SER A N 1
ATOM 704 C CA . SER A 1 91 ? 11.789 1.844 -3.684 1.00 79.88 91 SER A CA 1
ATOM 705 C C . SER A 1 91 ? 11.989 2.846 -4.819 1.00 79.88 91 SER A C 1
ATOM 707 O O . SER A 1 91 ? 11.514 3.982 -4.744 1.00 79.88 91 SER A O 1
ATOM 709 N N . LEU A 1 92 ? 12.711 2.432 -5.862 1.00 83.19 92 LEU A N 1
ATOM 710 C CA . LEU A 1 92 ? 12.733 3.134 -7.141 1.00 83.19 92 LEU A CA 1
ATOM 711 C C . LEU A 1 92 ? 11.602 2.569 -7.996 1.00 83.19 92 LEU A C 1
ATOM 713 O O . LEU A 1 92 ? 11.608 1.383 -8.314 1.00 83.19 92 LEU A O 1
ATOM 717 N N . VAL A 1 93 ? 10.642 3.416 -8.345 1.00 82.50 93 VAL A N 1
ATOM 718 C CA . VAL A 1 93 ? 9.572 3.084 -9.279 1.00 82.50 93 VAL A CA 1
ATOM 719 C C . VAL A 1 93 ? 10.012 3.528 -10.660 1.00 82.50 93 VAL A C 1
ATOM 721 O O . VAL A 1 93 ? 10.490 4.652 -10.822 1.00 82.50 93 VAL A O 1
ATOM 724 N N . VAL A 1 94 ? 9.847 2.644 -11.636 1.00 82.44 94 VAL A N 1
ATOM 725 C CA . VAL A 1 94 ? 10.083 2.918 -13.049 1.00 82.44 94 VAL A CA 1
ATOM 726 C C . VAL A 1 94 ? 8.810 2.550 -13.802 1.00 82.44 94 VAL A C 1
ATOM 728 O O . VAL A 1 94 ? 8.292 1.452 -13.626 1.00 82.44 94 VAL A O 1
ATOM 731 N N . ILE A 1 95 ? 8.293 3.477 -14.601 1.00 81.81 95 ILE A N 1
ATOM 732 C CA . ILE A 1 95 ? 7.125 3.281 -15.459 1.00 81.81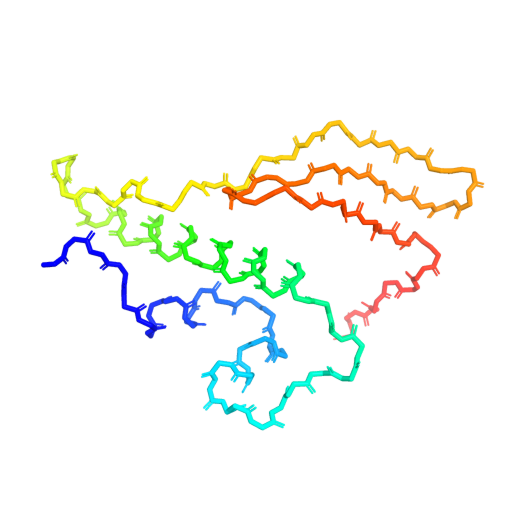 95 ILE A CA 1
ATOM 733 C C . ILE A 1 95 ? 7.603 3.425 -16.894 1.00 81.81 95 ILE A C 1
ATOM 735 O O . ILE A 1 95 ? 8.135 4.475 -17.261 1.00 81.81 95 ILE A O 1
ATOM 739 N N . ASP A 1 96 ? 7.411 2.379 -17.684 1.00 82.44 96 ASP A N 1
ATOM 740 C CA . ASP A 1 96 ? 7.598 2.432 -19.127 1.00 82.44 96 ASP A CA 1
ATOM 741 C C . ASP A 1 96 ? 6.378 3.117 -19.767 1.00 82.44 96 ASP A C 1
ATOM 743 O O . ASP A 1 96 ? 5.240 2.703 -19.535 1.00 82.44 96 ASP A O 1
ATOM 747 N N . LEU A 1 97 ? 6.602 4.197 -20.520 1.00 75.00 97 LEU A N 1
ATOM 748 C CA . LEU A 1 97 ? 5.546 4.910 -21.246 1.00 75.00 97 LEU A CA 1
ATOM 749 C C . LEU A 1 97 ? 5.269 4.305 -22.630 1.00 75.00 97 LEU A C 1
ATOM 751 O O . LEU A 1 97 ? 4.237 4.622 -23.219 1.00 75.00 97 LEU A O 1
ATOM 755 N N . ASP A 1 98 ? 6.164 3.455 -23.141 1.00 73.50 98 ASP A N 1
ATOM 756 C CA . ASP A 1 98 ? 5.996 2.737 -24.409 1.00 73.50 98 ASP A CA 1
ATOM 757 C C . ASP A 1 98 ? 5.220 1.419 -24.221 1.00 73.50 98 ASP A C 1
ATOM 759 O O . ASP A 1 98 ? 4.765 0.808 -25.193 1.00 73.50 98 ASP A O 1
ATOM 763 N N . GLY A 1 99 ? 5.005 0.999 -22.969 1.00 57.38 99 GLY A N 1
ATOM 764 C CA . GLY A 1 99 ? 4.086 -0.076 -22.623 1.00 57.38 99 GLY A CA 1
ATOM 765 C C . GLY A 1 99 ? 2.663 0.316 -23.007 1.00 57.38 99 GLY A C 1
ATOM 766 O O . GLY A 1 99 ? 2.069 1.204 -22.397 1.00 57.38 99 GLY A O 1
ATOM 767 N N . SER A 1 100 ? 2.104 -0.337 -24.029 1.00 47.00 100 SER A N 1
ATOM 768 C CA . SER A 1 100 ? 0.707 -0.169 -24.425 1.00 47.00 100 SER A CA 1
ATOM 769 C C . SER A 1 100 ? -0.191 -0.234 -23.190 1.00 47.00 100 SER A C 1
ATOM 771 O O . SER A 1 100 ? -0.285 -1.286 -22.555 1.00 47.00 100 SER A O 1
ATOM 773 N N . ILE A 1 101 ? -0.849 0.879 -22.856 1.00 47.16 101 ILE A N 1
ATOM 774 C CA . ILE A 1 101 ? -1.946 0.903 -21.887 1.00 47.16 101 ILE A CA 1
ATOM 775 C C . ILE A 1 101 ? -2.910 -0.205 -22.331 1.00 47.16 101 ILE A C 1
ATOM 777 O O . ILE A 1 101 ? -3.355 -0.144 -23.483 1.00 47.16 101 ILE A O 1
ATOM 781 N N . PRO A 1 102 ? -3.229 -1.223 -21.508 1.00 42.53 102 PRO A N 1
ATOM 782 C CA . PRO A 1 102 ? -4.298 -2.139 -21.861 1.00 42.53 102 PRO A CA 1
ATOM 783 C C . PRO A 1 102 ? -5.552 -1.286 -22.034 1.00 42.53 102 PRO A C 1
ATOM 785 O O . PRO A 1 102 ? -6.051 -0.675 -21.089 1.00 42.53 102 PRO A O 1
ATOM 788 N N . SER A 1 103 ? -6.011 -1.157 -23.278 1.00 35.97 103 SER A N 1
ATOM 789 C CA . SER A 1 103 ? -7.299 -0.551 -23.562 1.00 35.97 103 SER A CA 1
ATOM 790 C C . SER A 1 103 ? -8.329 -1.457 -22.907 1.00 35.97 103 SER A C 1
ATOM 792 O O . SER A 1 103 ? -8.590 -2.548 -23.415 1.00 35.97 103 SER A O 1
ATOM 794 N N . ASN A 1 104 ? -8.860 -1.043 -21.759 1.00 33.78 104 ASN A N 1
ATOM 795 C CA . ASN A 1 104 ? -10.045 -1.662 -21.189 1.00 33.78 104 ASN A CA 1
ATOM 796 C C . ASN A 1 104 ? -11.156 -1.530 -22.240 1.00 33.78 104 ASN A C 1
ATOM 798 O O . ASN A 1 104 ? -11.664 -0.430 -22.472 1.00 33.78 104 ASN A O 1
ATOM 802 N N . GLY A 1 105 ? -11.416 -2.634 -22.943 1.00 33.94 105 GLY A N 1
ATOM 803 C CA . GLY A 1 105 ? -12.635 -2.836 -23.719 1.00 33.94 105 GLY A CA 1
ATOM 804 C C . GLY A 1 105 ? -13.824 -3.073 -22.805 1.00 33.94 105 GLY A C 1
ATOM 805 O O . GLY A 1 105 ? -13.604 -3.462 -21.635 1.00 33.94 105 GLY A O 1
#

Secondary structure (DSSP, 8-state):
--S--HHHHHHT---HHHHHHHH-TT---TT--HHHHHHHHHHHHHHHHHHHHHTS-TTT---SSPPPEE---EE-TTSEEEEEEEESEEEEEEEESSS------

pLDDT: mean 80.34, std 12.72, range [33.78, 92.94]

Foldseek 3Di:
DLADDLVLLLVQQPDVQLSVCSVPVPRDDPPDDPVVNVVSSLQSRLRSQVVVQVPDDPVSRDPPRDHKDWADWDADPQQKIWIWIDGPDIDIDIDRPPPPDPPPD